Protein AF-A0A377WM42-F1 (afdb_monomer)

Mean predicted aligned error: 16.04 Å

Foldseek 3Di:
DDDDDDDDDDPPPPDDDDPDPDPPDDDDVVVVVVVVVVVVVVVVVVVVVVVVLVVLLVVLLVVLVVLLCCCAPPCPHHLLVDAAPRNAPVLVVSLVVSVVSLVVSLVVHDPVSSVVSVVSSVVSSVVSSVSSVVSNVVRHVVNVVVVVVVVVVVVVCVVVVPPPD

Sequence (165 aa):
MPTVPQYQRQSQTQTAPVMTSNLRVPENPLVQGIQQAADTSINMMADAKRKADVALSQDASLQLTQTASDLMTNPQNGLLNLQGKNALGKGQEYTQLFDAKAQELAMQLPESARQGFLQQAQQQRIQFTSQAGRHEIGQLNAYEEGQFQATLTTGAQNRFGNVWR

pLDDT: mean 74.6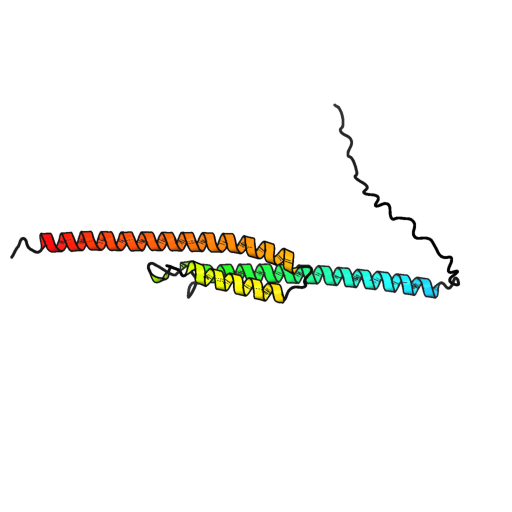5, std 20.08, range [40.28, 95.94]

Structure (mmCIF, N/CA/C/O backbone):
data_AF-A0A377WM42-F1
#
_entry.id   AF-A0A377WM42-F1
#
loop_
_atom_site.group_PDB
_atom_site.id
_atom_site.type_symbol
_atom_site.label_atom_id
_atom_site.label_alt_id
_atom_site.label_comp_id
_atom_site.label_asym_id
_atom_site.label_entity_id
_atom_site.label_seq_id
_atom_site.pdbx_PDB_ins_code
_atom_site.Cartn_x
_atom_site.Cartn_y
_atom_site.Cartn_z
_atom_site.occupancy
_atom_site.B_iso_or_equiv
_atom_site.auth_seq_id
_atom_site.auth_comp_id
_atom_site.auth_asym_id
_atom_site.auth_atom_id
_atom_site.pdbx_PDB_model_num
ATOM 1 N N . MET A 1 1 ? 23.963 26.999 40.908 1.00 45.31 1 MET A N 1
ATOM 2 C CA . MET A 1 1 ? 23.222 26.470 39.740 1.00 45.31 1 MET A CA 1
ATOM 3 C C . MET A 1 1 ? 21.752 26.815 39.937 1.00 45.31 1 MET A C 1
ATOM 5 O O . MET A 1 1 ? 21.272 26.548 41.032 1.00 45.31 1 MET A O 1
ATOM 9 N N . PRO A 1 2 ? 21.054 27.456 38.984 1.00 47.28 2 PRO A N 1
ATOM 10 C CA . PRO A 1 2 ? 19.628 27.729 39.133 1.00 47.28 2 PRO A CA 1
ATOM 11 C C . PRO A 1 2 ? 18.797 26.509 38.706 1.00 47.28 2 PRO A C 1
ATOM 13 O O . PRO A 1 2 ? 18.931 26.013 37.589 1.00 47.28 2 PRO A O 1
ATOM 16 N N . THR A 1 3 ? 17.962 26.015 39.618 1.00 57.91 3 THR A N 1
ATOM 17 C CA . THR A 1 3 ? 17.038 24.891 39.413 1.00 57.91 3 THR A CA 1
ATOM 18 C C . THR A 1 3 ? 15.757 25.394 38.746 1.00 57.91 3 THR A C 1
ATOM 20 O O . THR A 1 3 ? 15.158 26.364 39.206 1.00 57.91 3 THR A O 1
ATOM 23 N N . VAL A 1 4 ? 15.339 24.748 37.657 1.00 53.69 4 VAL A N 1
ATOM 24 C CA . VAL A 1 4 ? 14.150 25.125 36.875 1.00 53.69 4 VAL A CA 1
ATOM 25 C C . VAL A 1 4 ? 12.895 24.487 37.501 1.00 53.69 4 VAL A C 1
ATOM 27 O O . VAL A 1 4 ? 12.897 23.270 37.700 1.00 53.69 4 VAL A O 1
ATOM 30 N N . PRO A 1 5 ? 11.828 25.243 37.823 1.00 51.16 5 PRO A N 1
ATOM 31 C CA . PRO A 1 5 ? 10.603 24.674 38.385 1.00 51.16 5 PRO A CA 1
ATOM 32 C C . PRO A 1 5 ? 9.777 23.927 37.325 1.00 51.16 5 PRO A C 1
ATOM 34 O O . PRO A 1 5 ? 9.483 24.454 36.250 1.00 51.16 5 PRO A O 1
ATOM 37 N N . GLN A 1 6 ? 9.388 22.689 37.644 1.00 51.97 6 GLN A N 1
ATOM 38 C CA . 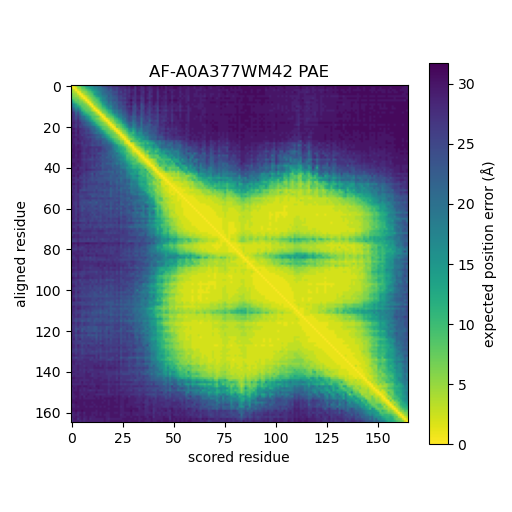GLN A 1 6 ? 8.465 21.879 36.849 1.00 51.97 6 GLN A CA 1
ATOM 39 C C . GLN A 1 6 ? 7.036 22.409 37.008 1.00 51.97 6 GLN A C 1
ATOM 41 O O . GLN A 1 6 ? 6.462 22.368 38.094 1.00 51.97 6 GLN A O 1
ATOM 46 N N . TYR A 1 7 ? 6.444 22.880 35.912 1.00 44.53 7 TYR A N 1
ATOM 47 C CA . TYR A 1 7 ? 5.031 23.241 35.875 1.00 44.53 7 TYR A CA 1
ATOM 48 C C . TYR A 1 7 ? 4.177 21.999 35.615 1.00 44.53 7 TYR A C 1
ATOM 50 O O . TYR A 1 7 ? 4.112 21.476 34.503 1.00 44.53 7 TYR A O 1
ATOM 58 N N . GLN A 1 8 ? 3.488 21.554 36.661 1.00 41.41 8 GLN A N 1
ATOM 59 C CA . GLN A 1 8 ? 2.426 20.560 36.608 1.00 41.41 8 GLN A CA 1
ATOM 60 C C . GLN A 1 8 ? 1.155 21.262 36.103 1.00 41.41 8 GLN A C 1
ATOM 62 O O . GLN A 1 8 ? 0.487 21.973 36.851 1.00 41.41 8 GLN A O 1
ATOM 67 N N . ARG A 1 9 ? 0.829 21.132 34.809 1.00 43.34 9 ARG A N 1
ATOM 68 C CA . ARG A 1 9 ? -0.430 21.670 34.266 1.00 43.34 9 ARG A CA 1
ATOM 69 C C . ARG A 1 9 ? -1.614 20.818 34.727 1.00 43.34 9 ARG A C 1
ATOM 71 O O . ARG A 1 9 ? -2.050 19.904 34.035 1.00 43.34 9 ARG A O 1
ATOM 78 N N . GLN A 1 10 ? -2.155 21.167 35.893 1.00 45.72 10 GLN A N 1
ATOM 79 C CA . GLN A 1 10 ? -3.550 20.917 36.244 1.00 45.72 10 GLN A CA 1
ATOM 80 C C . GLN A 1 10 ? -4.436 21.718 35.286 1.00 45.72 10 GLN A C 1
ATOM 82 O O . GLN A 1 10 ? -4.533 22.940 35.376 1.00 45.72 10 GLN A O 1
ATOM 87 N N . SER A 1 11 ? -5.087 21.025 34.361 1.00 43.31 11 SER A N 1
ATOM 88 C CA . SER A 1 11 ? -6.201 21.596 33.607 1.00 43.31 11 SER A CA 1
ATOM 89 C C . SER A 1 11 ? -7.456 21.376 34.447 1.00 43.31 11 SER A C 1
ATOM 91 O O . SER A 1 11 ? -8.129 20.361 34.298 1.00 43.31 11 SER A O 1
ATOM 93 N N . GLN A 1 12 ? -7.733 22.278 35.393 1.00 43.56 12 GLN A N 1
ATOM 94 C CA . GLN A 1 12 ? -9.064 22.364 35.991 1.00 43.56 12 GLN A CA 1
ATOM 95 C C . GLN A 1 12 ? -10.018 22.854 34.904 1.00 43.56 12 GLN A C 1
ATOM 97 O O . GLN A 1 12 ? -10.018 24.030 34.544 1.00 43.56 12 GLN A O 1
ATOM 102 N N . THR A 1 13 ? -10.816 21.951 34.349 1.00 43.19 13 THR A N 1
ATOM 103 C CA . THR A 1 13 ? -11.964 22.343 33.539 1.00 43.19 13 THR A CA 1
ATOM 104 C C . THR A 1 13 ? -13.034 22.846 34.504 1.00 43.19 13 THR A C 1
ATOM 106 O O . THR A 1 13 ? -13.677 22.060 35.194 1.00 43.19 13 THR A O 1
ATOM 109 N N . GLN A 1 14 ? -13.173 24.171 34.600 1.00 47.53 14 GLN A N 1
ATOM 110 C CA . GLN A 1 14 ? -14.298 24.833 35.259 1.00 47.53 14 GLN A CA 1
ATOM 111 C C . GLN A 1 14 ? -15.592 24.408 34.559 1.00 47.53 14 GLN A C 1
ATOM 113 O O . GLN A 1 14 ? -15.944 24.919 33.498 1.00 47.53 14 GLN A O 1
ATOM 118 N N . THR A 1 15 ? -16.291 23.440 35.140 1.00 42.78 15 THR A N 1
ATOM 119 C CA . THR A 1 15 ? -17.678 23.137 34.801 1.00 42.78 15 THR A CA 1
ATOM 120 C C . THR A 1 15 ? -18.577 24.210 35.402 1.00 42.78 15 THR A C 1
ATOM 122 O O . THR A 1 15 ? -18.513 24.481 36.602 1.00 42.78 15 THR A O 1
ATOM 125 N N . ALA A 1 16 ? -19.396 24.826 34.550 1.00 44.91 16 ALA A N 1
ATOM 126 C CA . ALA A 1 16 ? -20.433 25.783 34.920 1.00 44.91 16 ALA A CA 1
ATOM 127 C C . ALA A 1 16 ? -21.332 25.241 36.054 1.00 44.91 16 ALA A C 1
ATOM 129 O O . ALA A 1 16 ? -21.558 24.028 36.119 1.00 44.91 16 ALA A O 1
ATOM 130 N N . PRO A 1 17 ? -21.866 26.103 36.939 1.00 42.41 17 PRO A N 1
ATOM 131 C CA . PRO A 1 17 ? -22.722 25.655 38.028 1.00 42.41 17 PRO A CA 1
ATOM 132 C C . PRO A 1 17 ? -24.033 25.107 37.458 1.00 42.41 17 PRO A C 1
ATOM 134 O O . PRO A 1 17 ? -24.871 25.850 36.946 1.00 42.41 17 PRO A O 1
ATOM 137 N N . VAL A 1 18 ? -24.214 23.790 37.547 1.00 47.31 18 VAL A N 1
ATOM 138 C CA . VAL A 1 18 ? -25.518 23.165 37.336 1.00 47.31 18 VAL A CA 1
ATOM 139 C C . VAL A 1 18 ? -26.366 23.541 38.545 1.00 47.31 18 VAL A C 1
ATOM 141 O O . VAL A 1 18 ? -26.064 23.140 39.668 1.00 47.31 18 VAL A O 1
ATOM 144 N N . MET A 1 19 ? -27.385 24.371 38.319 1.00 40.28 19 MET A N 1
ATOM 145 C CA . MET A 1 19 ? -28.406 24.711 39.309 1.00 40.28 19 MET A CA 1
ATOM 146 C C . MET A 1 19 ? -28.962 23.414 39.907 1.00 40.28 19 MET A C 1
ATOM 148 O O . MET A 1 19 ? -29.631 22.637 39.224 1.00 40.28 19 MET A O 1
ATOM 152 N N . THR A 1 20 ? -28.662 23.161 41.176 1.00 46.50 20 THR A N 1
ATOM 153 C CA . THR A 1 20 ? -29.187 22.018 41.913 1.00 46.50 20 THR A CA 1
ATOM 154 C C . THR A 1 20 ? -30.647 22.302 42.261 1.00 46.50 20 THR A C 1
ATOM 156 O O . THR A 1 20 ? -30.964 22.960 43.249 1.00 46.50 20 THR A O 1
ATOM 159 N N . SER A 1 21 ? -31.579 21.811 41.441 1.00 41.59 21 SER A N 1
ATOM 160 C CA . SER A 1 21 ? -32.953 21.626 41.910 1.00 41.59 21 SER A CA 1
ATOM 161 C C . SER A 1 21 ? -32.922 20.598 43.036 1.00 41.59 21 SER A C 1
ATOM 163 O O . SER A 1 21 ? -32.589 19.436 42.818 1.00 41.59 21 SER A O 1
ATOM 165 N N . ASN A 1 22 ? -33.253 21.052 44.245 1.00 44.84 22 ASN A N 1
ATOM 166 C CA . ASN A 1 22 ? -33.440 20.240 45.442 1.00 44.84 22 ASN A CA 1
ATOM 167 C C . ASN A 1 22 ? -34.470 19.118 45.203 1.00 44.84 22 ASN A C 1
ATOM 169 O O . ASN A 1 22 ? -35.646 19.271 45.529 1.00 44.84 22 ASN A O 1
ATOM 173 N N . LEU A 1 23 ? -34.037 17.967 44.689 1.00 44.44 23 LEU A N 1
ATOM 174 C CA . LEU A 1 23 ? -34.762 16.713 44.857 1.00 44.44 23 LEU A CA 1
ATOM 175 C C . LEU A 1 23 ? -34.206 16.027 46.100 1.00 44.44 23 LEU A C 1
ATOM 177 O O . LEU A 1 23 ? -33.122 15.450 46.098 1.00 44.44 23 LEU A O 1
ATOM 181 N N . ARG A 1 24 ? -34.964 16.124 47.190 1.00 44.91 24 ARG A N 1
ATOM 182 C CA . ARG A 1 24 ? -34.701 15.400 48.430 1.00 44.91 24 ARG A CA 1
ATOM 183 C C . ARG A 1 24 ? -35.036 13.926 48.189 1.00 44.91 24 ARG A C 1
ATOM 185 O O . ARG A 1 24 ? -36.179 13.512 48.355 1.00 44.91 24 ARG A O 1
ATOM 192 N N . VAL A 1 25 ? -34.052 13.166 47.712 1.00 42.66 25 VAL A N 1
ATOM 193 C CA . VAL A 1 25 ? -34.146 11.709 47.556 1.00 42.66 25 VAL A CA 1
ATOM 194 C C . VAL A 1 25 ? -34.061 11.085 48.958 1.00 42.66 25 VAL A C 1
ATOM 196 O O . VAL A 1 25 ? -33.161 11.458 49.712 1.00 42.66 25 VAL A O 1
ATOM 199 N N . PRO A 1 26 ? -34.987 10.193 49.351 1.00 42.06 26 PRO A N 1
ATOM 200 C CA . PRO A 1 26 ? -34.941 9.554 50.661 1.00 42.06 26 PRO A CA 1
ATOM 201 C C . PRO A 1 26 ? -33.634 8.768 50.842 1.00 42.06 26 PRO A C 1
ATOM 203 O O . PRO A 1 26 ? -33.237 8.005 49.960 1.00 42.06 26 PRO A O 1
ATOM 206 N N . GLU A 1 27 ? -32.973 8.957 51.987 1.00 43.12 27 GLU A N 1
ATOM 207 C CA . GLU A 1 27 ? -31.765 8.235 52.398 1.00 43.12 27 GLU A CA 1
ATOM 208 C C . GLU A 1 27 ? -32.081 6.744 52.554 1.00 43.12 27 GLU A C 1
ATOM 210 O O . GLU A 1 27 ? -32.578 6.299 53.586 1.00 43.12 27 GLU A O 1
ATOM 215 N N . ASN A 1 28 ? -31.821 5.960 51.508 1.00 42.38 28 ASN A N 1
ATOM 216 C CA . ASN A 1 28 ? -31.900 4.508 51.571 1.00 42.38 28 ASN A CA 1
ATOM 217 C C . ASN A 1 28 ? -30.586 3.919 51.016 1.00 42.38 28 ASN A C 1
ATOM 219 O O . ASN A 1 28 ? -30.322 4.054 49.817 1.00 42.38 28 ASN A O 1
ATOM 223 N N . PRO A 1 29 ? -29.735 3.283 51.848 1.00 48.88 29 PRO A N 1
ATOM 224 C CA . PRO A 1 29 ? -28.391 2.833 51.457 1.00 48.88 29 PRO A CA 1
ATOM 225 C C . PRO A 1 29 ? -28.391 1.775 50.339 1.00 48.88 29 PRO A C 1
ATOM 227 O O . PRO A 1 29 ? -27.411 1.640 49.611 1.00 48.88 29 PRO A O 1
ATOM 230 N N . LEU A 1 30 ? -29.513 1.080 50.130 1.00 41.78 30 LEU A N 1
ATOM 231 C CA . LEU A 1 30 ? -29.708 0.162 49.002 1.00 41.78 30 LEU A CA 1
ATOM 232 C C . LEU A 1 30 ? -29.734 0.866 47.633 1.00 41.78 30 LEU A C 1
ATOM 234 O O . LEU A 1 30 ? -29.313 0.280 46.640 1.00 41.78 30 LEU A O 1
ATOM 238 N N . VAL A 1 31 ? -30.186 2.121 47.558 1.00 45.62 31 VAL A N 1
ATOM 239 C CA . VAL A 1 31 ? -30.295 2.862 46.286 1.00 45.62 31 VAL A CA 1
ATOM 240 C C . VAL A 1 31 ? -28.933 3.408 45.832 1.00 45.62 31 VAL A C 1
ATOM 242 O O . VAL A 1 31 ? -28.671 3.478 44.632 1.00 45.62 31 VAL A O 1
ATOM 245 N N . GLN A 1 32 ? -28.029 3.718 46.769 1.00 48.56 32 GLN A N 1
ATOM 246 C CA . GLN A 1 32 ? -26.662 4.161 46.456 1.00 48.56 32 GLN A CA 1
ATOM 247 C C . GLN A 1 32 ? -25.790 3.025 45.892 1.00 48.56 32 GLN A C 1
ATOM 249 O O . GLN A 1 32 ? -25.013 3.255 44.966 1.00 48.56 32 GLN A O 1
ATOM 254 N N . GLY A 1 33 ? -25.958 1.789 46.380 1.00 48.91 33 GLY A N 1
ATOM 255 C CA . GLY A 1 33 ? -25.221 0.623 45.873 1.00 48.91 33 GLY A CA 1
ATOM 256 C C . GLY A 1 33 ? -25.588 0.241 44.433 1.00 48.91 33 GLY A C 1
ATOM 257 O O . GLY A 1 33 ? -24.717 -0.151 43.658 1.00 48.91 33 GLY A O 1
ATOM 258 N N . ILE A 1 34 ? -26.855 0.418 44.041 1.00 45.12 34 ILE A N 1
ATOM 259 C CA . ILE A 1 34 ? -27.312 0.160 42.664 1.00 45.12 34 ILE A CA 1
ATOM 260 C C . ILE A 1 34 ? -26.771 1.224 41.696 1.00 45.12 34 ILE A C 1
ATOM 262 O O . ILE A 1 34 ? -26.369 0.875 40.590 1.00 45.12 34 ILE A O 1
ATOM 266 N N . GLN A 1 35 ? -26.692 2.496 42.106 1.00 45.47 35 GLN A N 1
ATOM 267 C CA . GLN A 1 35 ? -26.104 3.558 41.276 1.00 45.47 35 GLN A CA 1
ATOM 268 C C . GLN A 1 35 ? -24.599 3.352 41.057 1.00 45.47 35 GLN A C 1
ATOM 270 O O . GLN A 1 35 ? -24.143 3.390 39.920 1.00 45.47 35 GLN A O 1
ATOM 275 N N . GLN A 1 36 ? -23.836 3.014 42.102 1.00 50.50 36 GLN A N 1
ATOM 276 C CA . GLN A 1 36 ? -22.397 2.747 41.961 1.00 50.50 36 GLN A CA 1
ATOM 277 C C . GLN A 1 36 ? -22.102 1.497 41.114 1.00 50.50 36 GLN A C 1
ATOM 279 O O . GLN A 1 36 ? -21.164 1.501 40.313 1.00 50.50 36 GLN A O 1
ATOM 284 N N . ALA A 1 37 ? -22.906 0.435 41.237 1.00 47.69 37 ALA A N 1
ATOM 285 C CA . ALA A 1 37 ? -22.787 -0.747 40.383 1.00 47.69 37 ALA A CA 1
ATOM 286 C C . ALA A 1 37 ? -23.176 -0.447 38.923 1.00 47.69 37 ALA A C 1
ATOM 288 O O . ALA A 1 37 ? -22.498 -0.912 38.004 1.00 47.69 37 ALA A O 1
ATOM 289 N N . ALA A 1 38 ? -24.213 0.372 38.703 1.00 44.22 38 ALA A N 1
ATOM 290 C CA . ALA A 1 38 ? -24.600 0.838 37.375 1.00 44.22 38 ALA A CA 1
ATOM 291 C C . ALA A 1 38 ? -23.474 1.662 36.727 1.00 44.22 38 ALA A C 1
ATOM 293 O O . ALA A 1 38 ? -23.027 1.303 35.639 1.00 44.22 38 ALA A O 1
ATOM 294 N N . ASP A 1 39 ? -22.922 2.662 37.417 1.00 50.41 39 ASP A N 1
ATOM 295 C CA . ASP A 1 39 ? -21.832 3.502 36.901 1.00 50.41 39 ASP A CA 1
ATOM 296 C C . ASP A 1 39 ? -20.550 2.702 36.624 1.00 50.41 39 ASP A C 1
ATOM 298 O O . ASP A 1 39 ? -19.897 2.882 35.593 1.00 50.41 39 ASP A O 1
ATOM 302 N N . THR A 1 40 ? -20.201 1.755 37.501 1.00 55.44 40 THR A N 1
ATOM 303 C CA . THR A 1 40 ? -19.021 0.896 37.301 1.00 55.44 40 THR A CA 1
ATOM 304 C C . THR A 1 40 ? -19.221 -0.045 36.107 1.00 55.44 40 THR A C 1
ATOM 306 O O . THR A 1 40 ? -18.305 -0.226 35.305 1.00 55.44 40 THR A O 1
ATOM 309 N N . SER A 1 41 ? -20.426 -0.601 35.924 1.00 44.91 41 SER A N 1
ATOM 310 C CA . SER A 1 41 ? -20.751 -1.458 34.773 1.00 44.91 41 SER A CA 1
ATOM 311 C C . SER A 1 41 ? -20.754 -0.699 33.438 1.00 44.91 41 SER A C 1
ATOM 313 O O . SER A 1 41 ? -20.240 -1.211 32.441 1.00 44.91 41 SER A O 1
ATOM 315 N N . ILE A 1 42 ? -21.245 0.545 33.429 1.00 56.97 42 ILE A N 1
ATOM 316 C CA . ILE A 1 42 ? -21.257 1.422 32.252 1.00 56.97 42 ILE A CA 1
ATOM 317 C C . ILE A 1 42 ? -19.822 1.781 31.845 1.00 56.97 42 ILE A C 1
ATOM 319 O O . ILE A 1 42 ? -19.471 1.672 30.669 1.00 56.97 42 ILE A O 1
ATOM 323 N N . ASN A 1 43 ? -18.961 2.126 32.808 1.00 59.94 43 ASN A N 1
ATOM 324 C CA . ASN A 1 43 ? -17.557 2.446 32.540 1.00 59.94 43 ASN A CA 1
ATOM 325 C C . ASN A 1 43 ? -16.763 1.232 32.031 1.00 59.94 43 ASN A C 1
ATOM 327 O O . ASN A 1 43 ? -16.020 1.351 31.056 1.00 59.94 43 ASN A O 1
ATOM 331 N N . MET A 1 44 ? -16.970 0.043 32.611 1.00 61.62 44 MET A N 1
ATOM 332 C CA . MET A 1 44 ? -16.326 -1.188 32.134 1.00 61.62 44 MET A CA 1
ATOM 333 C C . MET A 1 44 ? -16.772 -1.569 30.717 1.00 61.62 44 MET A C 1
ATOM 335 O O . MET A 1 44 ? -15.945 -1.999 29.913 1.00 61.62 44 MET A O 1
ATOM 339 N N . MET A 1 45 ? -18.050 -1.380 30.376 1.00 65.19 45 MET A N 1
ATOM 340 C CA . MET A 1 45 ? -18.549 -1.627 29.021 1.00 65.19 45 MET A CA 1
ATOM 341 C C . MET A 1 45 ? -18.000 -0.601 28.017 1.00 65.19 45 MET A C 1
ATOM 343 O O . MET A 1 45 ? -17.618 -0.976 26.908 1.00 65.19 45 MET A O 1
ATOM 347 N N . ALA A 1 46 ? -17.886 0.673 28.405 1.00 67.38 46 ALA A N 1
ATOM 348 C CA . ALA A 1 46 ? -17.270 1.713 27.582 1.00 67.38 46 ALA A CA 1
ATOM 349 C C . ALA A 1 46 ? -15.766 1.468 27.346 1.00 67.38 46 ALA A C 1
ATOM 351 O O . ALA A 1 46 ? -15.261 1.710 26.248 1.00 67.38 46 ALA A O 1
ATOM 352 N N . ASP A 1 47 ? -15.046 0.956 28.344 1.00 70.56 47 ASP A N 1
ATOM 353 C CA . ASP A 1 47 ? -13.632 0.592 28.215 1.00 70.56 47 ASP A CA 1
ATOM 354 C C . ASP A 1 47 ? -13.427 -0.685 27.402 1.00 70.56 47 ASP A C 1
ATOM 356 O O . ASP A 1 47 ? -12.537 -0.733 26.552 1.00 70.56 47 ASP A O 1
ATOM 360 N N . ALA A 1 48 ? -14.264 -1.705 27.606 1.00 65.44 48 ALA A N 1
ATOM 361 C CA . ALA A 1 48 ? -14.244 -2.919 26.797 1.00 65.44 48 ALA A CA 1
ATOM 362 C C . ALA A 1 48 ? -14.537 -2.605 25.324 1.00 65.44 48 ALA A C 1
ATOM 364 O O . ALA A 1 48 ? -13.825 -3.085 24.444 1.00 65.44 48 ALA A O 1
ATOM 365 N N . LYS A 1 49 ? -15.517 -1.731 25.055 1.00 72.31 49 LYS A N 1
ATOM 366 C CA . LYS A 1 49 ? -15.832 -1.257 23.704 1.00 72.31 49 LYS A CA 1
ATOM 367 C C . LYS A 1 49 ? -14.656 -0.505 23.084 1.00 72.31 49 LYS A C 1
ATOM 369 O O . LYS A 1 49 ? -1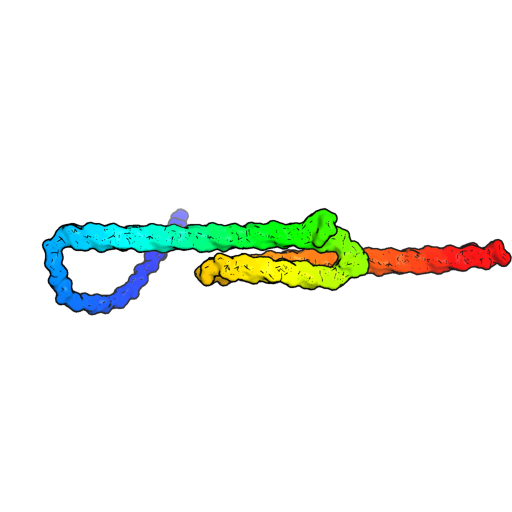4.252 -0.839 21.981 1.00 72.31 49 LYS A O 1
ATOM 374 N N . ARG A 1 50 ? -14.037 0.436 23.807 1.00 75.75 50 ARG A N 1
ATOM 375 C CA . ARG A 1 50 ? -12.847 1.158 23.318 1.00 75.75 50 ARG A CA 1
ATOM 376 C C . ARG A 1 50 ? -11.680 0.223 23.006 1.00 75.75 50 ARG A C 1
ATOM 378 O O . ARG A 1 50 ? -11.029 0.388 21.979 1.00 75.75 50 ARG A O 1
ATOM 385 N N . LYS A 1 51 ? -11.422 -0.771 23.860 1.00 77.06 51 LYS A N 1
ATOM 386 C CA . LYS A 1 51 ? -10.381 -1.782 23.615 1.00 77.06 51 LYS A CA 1
ATOM 387 C C . LYS A 1 51 ? -10.706 -2.653 22.402 1.00 77.06 51 LYS A C 1
ATOM 389 O O . LYS A 1 51 ? -9.806 -2.926 21.616 1.00 77.06 51 LYS A O 1
ATOM 394 N N . ALA A 1 52 ? -11.966 -3.050 22.230 1.00 79.19 52 ALA A N 1
ATOM 395 C CA . ALA A 1 52 ? -12.415 -3.807 21.066 1.00 79.19 52 ALA A CA 1
ATOM 396 C C . ALA A 1 52 ? -12.286 -2.988 19.772 1.00 79.19 52 ALA A C 1
ATOM 398 O O . ALA A 1 52 ? -11.706 -3.477 18.811 1.00 79.19 52 ALA A O 1
ATOM 399 N N . ASP A 1 53 ? -12.724 -1.727 19.767 1.00 80.62 53 ASP A N 1
ATOM 400 C CA . ASP A 1 53 ? -12.603 -0.820 18.619 1.00 80.62 53 ASP A CA 1
ATOM 401 C C . ASP A 1 53 ? -11.129 -0.637 18.199 1.00 80.62 53 ASP A C 1
ATOM 403 O O . ASP A 1 53 ? -10.805 -0.647 17.010 1.00 80.62 53 ASP A O 1
ATOM 407 N N . VAL A 1 54 ? -10.220 -0.516 19.177 1.00 82.62 54 VAL A N 1
ATOM 408 C CA . VAL A 1 54 ? -8.765 -0.410 18.961 1.00 82.62 54 VAL A CA 1
ATOM 409 C C . VAL A 1 54 ? -8.146 -1.730 18.491 1.00 82.62 54 VAL A C 1
ATOM 411 O O . VAL A 1 54 ? -7.202 -1.721 17.704 1.00 82.62 54 VAL A O 1
ATOM 414 N N . ALA A 1 55 ? -8.634 -2.874 18.965 1.00 85.12 55 ALA A N 1
ATOM 415 C CA . ALA A 1 55 ? -8.170 -4.176 18.495 1.00 85.12 55 ALA A CA 1
ATOM 416 C C . ALA A 1 55 ? -8.603 -4.426 17.044 1.00 85.12 55 ALA A C 1
ATOM 418 O O . ALA A 1 55 ? -7.784 -4.830 16.225 1.00 85.12 55 ALA A O 1
ATOM 419 N N . LEU A 1 56 ? -9.858 -4.111 16.711 1.00 86.81 56 LEU A N 1
ATOM 420 C CA . LEU A 1 56 ? -10.392 -4.234 15.356 1.00 86.81 56 LEU A CA 1
ATOM 421 C C . LEU A 1 56 ? -9.640 -3.334 14.371 1.00 86.81 56 LEU A C 1
ATOM 423 O O . LEU A 1 56 ? -9.307 -3.777 13.278 1.00 86.81 56 LEU A O 1
ATOM 427 N N . SER A 1 57 ? -9.327 -2.089 14.748 1.00 88.19 57 SER A N 1
ATOM 428 C CA . SER A 1 57 ? -8.570 -1.186 13.870 1.00 88.19 57 SER A CA 1
ATOM 429 C C . SER A 1 57 ? -7.131 -1.634 13.651 1.00 88.19 57 SER A C 1
ATOM 431 O O . SER A 1 57 ? -6.628 -1.527 12.536 1.00 88.19 57 SER A O 1
ATOM 433 N N . GLN A 1 58 ? -6.480 -2.184 14.677 1.00 89.06 58 GLN A N 1
ATOM 434 C CA . GLN A 1 58 ? -5.148 -2.770 14.539 1.00 89.06 58 GLN A CA 1
ATOM 435 C C . GLN A 1 58 ? -5.156 -4.011 13.646 1.00 89.06 58 GLN A C 1
ATOM 437 O O . GLN A 1 58 ? -4.274 -4.146 12.799 1.00 89.06 58 GLN A O 1
ATOM 442 N N . ASP A 1 59 ? -6.152 -4.882 13.808 1.00 91.31 59 ASP A N 1
ATOM 443 C CA . ASP A 1 59 ? -6.321 -6.063 12.964 1.00 91.31 59 ASP A CA 1
ATOM 444 C C . ASP A 1 59 ? -6.562 -5.664 11.502 1.00 91.31 59 ASP A C 1
ATOM 446 O O . ASP A 1 59 ? -5.861 -6.132 10.607 1.00 91.31 59 ASP A O 1
ATOM 450 N N . ALA A 1 60 ? -7.445 -4.692 11.258 1.00 91.25 60 ALA A N 1
ATOM 451 C CA . ALA A 1 60 ? -7.658 -4.124 9.932 1.00 91.25 60 ALA A CA 1
ATOM 452 C C . ALA A 1 60 ? -6.357 -3.555 9.334 1.00 91.25 60 ALA A C 1
ATOM 454 O O . ALA A 1 60 ? -6.020 -3.841 8.185 1.00 91.25 60 ALA A O 1
ATOM 455 N N . SER A 1 61 ? -5.578 -2.787 10.099 1.00 92.44 61 SER A N 1
ATOM 456 C CA . SER A 1 61 ? -4.291 -2.253 9.628 1.00 92.44 61 SER A CA 1
ATOM 457 C C . SER A 1 61 ? -3.278 -3.350 9.296 1.00 92.44 61 SER A C 1
ATOM 459 O O . SER A 1 61 ? -2.525 -3.219 8.325 1.00 92.44 61 SER A O 1
ATOM 461 N N . LEU A 1 62 ? -3.259 -4.441 10.065 1.00 94.50 62 LEU A N 1
ATOM 462 C CA . LEU A 1 62 ? -2.427 -5.607 9.783 1.00 94.50 62 LEU A CA 1
ATOM 463 C C . LEU A 1 62 ? -2.873 -6.311 8.496 1.00 94.50 62 LEU A C 1
ATOM 465 O O . LEU A 1 62 ? -2.036 -6.557 7.628 1.00 94.50 62 LEU A O 1
ATOM 469 N N . GLN A 1 63 ? -4.173 -6.571 8.338 1.00 95.44 63 GLN A N 1
ATOM 470 C CA . GLN A 1 63 ? -4.733 -7.186 7.132 1.00 95.44 63 GLN A CA 1
ATOM 471 C C . GLN A 1 63 ? -4.449 -6.351 5.878 1.00 95.44 63 GLN A C 1
ATOM 473 O O . GLN A 1 63 ? -4.102 -6.900 4.828 1.00 95.44 63 GLN A O 1
ATOM 478 N N . LEU A 1 64 ? -4.546 -5.021 5.979 1.00 94.50 64 LEU A N 1
ATOM 479 C CA . LEU A 1 64 ? -4.207 -4.123 4.878 1.00 94.50 64 LEU A CA 1
ATOM 480 C C . LEU A 1 64 ? -2.719 -4.213 4.525 1.00 94.50 64 LEU A C 1
ATOM 482 O O . LEU A 1 64 ? -2.373 -4.299 3.351 1.00 94.50 64 LEU A O 1
ATOM 486 N N . THR A 1 65 ? -1.846 -4.264 5.534 1.00 94.62 65 THR A N 1
ATOM 487 C CA . THR A 1 65 ? -0.391 -4.380 5.344 1.00 94.62 65 THR A CA 1
ATOM 488 C C . THR A 1 65 ? -0.016 -5.713 4.692 1.00 94.62 65 THR A C 1
ATOM 490 O O . THR A 1 65 ? 0.810 -5.747 3.779 1.00 94.62 65 THR A O 1
ATOM 493 N N . GLN A 1 66 ? -0.636 -6.813 5.127 1.00 95.00 66 GLN A N 1
ATOM 494 C CA . GLN A 1 66 ? -0.457 -8.140 4.532 1.00 95.00 66 GLN A CA 1
ATOM 495 C C . GLN A 1 66 ? -0.923 -8.153 3.077 1.00 95.00 66 GLN A C 1
ATOM 497 O O . GLN A 1 66 ? -0.154 -8.525 2.199 1.00 95.00 66 GLN A O 1
ATOM 502 N N . THR A 1 67 ? -2.123 -7.633 2.808 1.00 93.12 67 THR A N 1
ATOM 503 C CA . THR A 1 67 ? -2.653 -7.538 1.442 1.00 93.12 67 THR A CA 1
ATOM 504 C C . THR A 1 67 ? -1.758 -6.673 0.557 1.00 93.12 67 THR A C 1
ATOM 506 O O . THR A 1 67 ? -1.461 -7.050 -0.569 1.00 93.12 67 THR A O 1
ATOM 509 N N . ALA A 1 68 ? -1.282 -5.529 1.054 1.00 93.50 68 ALA A N 1
ATOM 510 C CA . ALA A 1 68 ? -0.352 -4.668 0.328 1.00 93.50 68 ALA A CA 1
ATOM 511 C C . ALA A 1 68 ? 0.953 -5.400 -0.009 1.00 93.50 68 ALA A C 1
ATOM 513 O O . ALA A 1 68 ? 1.475 -5.266 -1.114 1.00 93.50 68 ALA A O 1
ATOM 514 N N . SER A 1 69 ? 1.459 -6.192 0.935 1.00 94.88 69 SER A N 1
ATOM 515 C CA . SER A 1 69 ? 2.663 -6.996 0.745 1.00 94.88 69 SER A CA 1
ATOM 516 C C . SER A 1 69 ? 2.429 -8.073 -0.310 1.00 94.88 69 SER A C 1
ATOM 518 O O . SER A 1 69 ? 3.198 -8.144 -1.259 1.00 94.88 69 SER A O 1
ATOM 520 N N . ASP A 1 70 ? 1.331 -8.826 -0.223 1.00 95.06 70 ASP A N 1
ATOM 521 C CA . ASP A 1 70 ? 0.969 -9.851 -1.206 1.00 95.06 70 ASP A CA 1
ATOM 522 C C . ASP A 1 70 ? 0.767 -9.254 -2.604 1.00 95.06 70 ASP A C 1
ATOM 524 O O . ASP A 1 70 ? 1.357 -9.724 -3.575 1.00 95.06 70 ASP A O 1
ATOM 528 N N . LEU A 1 71 ? 0.004 -8.165 -2.721 1.00 93.75 71 LEU A N 1
ATOM 529 C CA . LEU A 1 71 ? -0.186 -7.458 -3.988 1.00 93.75 71 LEU A CA 1
ATOM 530 C C . LEU A 1 71 ? 1.150 -7.020 -4.601 1.00 93.75 71 LEU A C 1
ATOM 532 O O . LEU A 1 71 ? 1.288 -6.995 -5.820 1.00 93.75 71 LEU A O 1
ATOM 536 N N . MET A 1 72 ? 2.145 -6.688 -3.783 1.00 93.25 72 MET A N 1
ATOM 537 C CA . MET A 1 72 ? 3.443 -6.235 -4.268 1.00 93.25 72 MET A CA 1
ATOM 538 C C . MET A 1 72 ? 4.378 -7.407 -4.606 1.00 93.25 72 MET A C 1
ATOM 540 O O . MET A 1 72 ? 4.957 -7.438 -5.690 1.00 93.25 72 MET A O 1
ATOM 544 N N . THR A 1 73 ? 4.528 -8.377 -3.704 1.00 93.94 73 THR A N 1
ATOM 545 C CA . THR A 1 73 ? 5.637 -9.345 -3.716 1.00 93.94 73 THR A CA 1
ATOM 546 C C . THR A 1 73 ? 5.215 -10.801 -3.898 1.00 93.94 73 THR A C 1
ATOM 548 O O . THR A 1 73 ? 6.094 -11.660 -3.996 1.00 93.94 73 THR A O 1
ATOM 551 N N . ASN A 1 74 ? 3.915 -11.113 -3.977 1.00 92.81 74 ASN A N 1
ATOM 552 C CA . ASN A 1 74 ? 3.458 -12.494 -4.132 1.00 92.81 74 ASN A CA 1
ATOM 553 C C . ASN A 1 74 ? 4.099 -13.148 -5.372 1.00 92.81 74 ASN A C 1
ATOM 555 O O . ASN A 1 74 ? 3.964 -12.613 -6.472 1.00 92.81 74 ASN A O 1
ATOM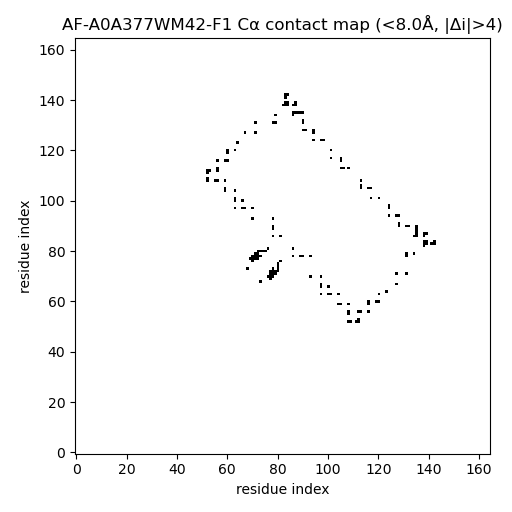 559 N N . PRO A 1 75 ? 4.757 -14.315 -5.245 1.00 86.38 75 PRO A N 1
ATOM 560 C CA . PRO A 1 75 ? 5.527 -14.938 -6.326 1.00 86.38 75 PRO A CA 1
ATOM 561 C C . PRO A 1 75 ? 4.707 -15.276 -7.580 1.00 86.38 75 PRO A C 1
ATOM 563 O O . PRO A 1 75 ? 5.274 -15.385 -8.662 1.00 86.38 75 PRO A O 1
ATOM 566 N N . GLN A 1 76 ? 3.391 -15.459 -7.452 1.00 86.25 76 GLN A N 1
ATOM 567 C CA . GLN A 1 76 ? 2.526 -15.865 -8.563 1.00 86.25 76 GLN A CA 1
ATOM 568 C C . GLN A 1 76 ? 1.903 -14.673 -9.291 1.00 86.25 76 GLN A C 1
ATOM 570 O O . GLN A 1 76 ? 1.784 -14.691 -10.514 1.00 86.25 76 GLN A O 1
ATOM 575 N N . ASN A 1 77 ? 1.473 -13.653 -8.548 1.00 86.69 77 ASN A N 1
ATOM 576 C CA . ASN A 1 77 ? 0.671 -12.550 -9.080 1.00 86.69 77 ASN A CA 1
ATOM 577 C C . ASN A 1 77 ? 1.030 -11.181 -8.484 1.00 86.69 77 ASN A C 1
ATOM 579 O O . ASN A 1 77 ? 0.266 -10.236 -8.643 1.00 86.69 77 ASN A O 1
ATOM 583 N N . GLY A 1 78 ? 2.156 -11.051 -7.790 1.00 91.06 78 GLY A N 1
ATOM 584 C CA . GLY A 1 78 ? 2.627 -9.786 -7.237 1.00 91.06 78 GLY A CA 1
ATOM 585 C C . GLY A 1 78 ? 3.097 -8.830 -8.330 1.00 91.06 78 GLY A C 1
ATOM 586 O O . GLY A 1 78 ? 3.699 -9.249 -9.322 1.00 91.06 78 GLY A O 1
ATOM 587 N N . LEU A 1 79 ? 2.853 -7.536 -8.132 1.00 92.69 79 LEU A N 1
ATOM 588 C CA . LEU A 1 79 ? 3.211 -6.481 -9.078 1.00 92.69 79 LEU A CA 1
ATOM 589 C C . LEU A 1 79 ? 4.700 -6.515 -9.451 1.00 92.69 79 LEU A C 1
ATOM 591 O O . LEU A 1 79 ? 5.042 -6.344 -10.620 1.00 92.69 79 LEU A O 1
ATOM 595 N N . LEU A 1 80 ? 5.584 -6.773 -8.480 1.00 92.44 80 LEU A N 1
ATOM 596 C CA . LEU A 1 80 ? 7.032 -6.789 -8.706 1.00 92.44 80 LEU A CA 1
ATOM 597 C C . LEU A 1 80 ? 7.505 -7.952 -9.586 1.00 92.44 80 LEU A C 1
ATOM 599 O O . LEU A 1 80 ? 8.601 -7.889 -10.141 1.00 92.44 80 LEU A O 1
ATOM 603 N N . ASN A 1 81 ? 6.681 -8.987 -9.757 1.00 92.38 81 ASN A N 1
ATOM 604 C CA . ASN A 1 81 ? 6.989 -10.111 -10.640 1.00 92.38 81 ASN A CA 1
ATOM 605 C C . ASN A 1 81 ? 6.587 -9.847 -12.096 1.00 92.38 81 ASN A C 1
ATOM 607 O O . ASN A 1 81 ? 6.994 -10.587 -12.991 1.00 92.38 81 ASN A O 1
ATOM 611 N N . LEU A 1 82 ? 5.824 -8.782 -12.358 1.00 91.06 82 LEU A N 1
ATOM 612 C CA . LEU A 1 82 ? 5.514 -8.352 -13.715 1.00 91.06 82 LEU A CA 1
ATOM 613 C C . LEU A 1 82 ? 6.725 -7.647 -14.330 1.00 91.06 82 LEU A C 1
ATOM 615 O O . LEU A 1 82 ? 7.401 -6.861 -13.665 1.00 91.06 82 LEU A O 1
ATOM 619 N N . GLN A 1 83 ? 6.980 -7.908 -15.614 1.00 87.56 83 GLN A N 1
ATOM 620 C CA . GLN A 1 83 ? 8.129 -7.358 -16.336 1.00 87.56 83 GLN A CA 1
ATOM 621 C C . GLN A 1 83 ? 7.764 -6.816 -17.718 1.00 87.56 83 GLN A C 1
ATOM 623 O O . GLN A 1 83 ? 6.787 -7.245 -18.345 1.00 87.56 83 GLN A O 1
ATOM 628 N N . GLY A 1 84 ? 8.578 -5.870 -18.191 1.00 83.31 84 GLY A N 1
ATOM 629 C CA . GLY A 1 84 ? 8.415 -5.203 -19.479 1.00 83.31 84 GLY A CA 1
ATOM 630 C C . GLY A 1 84 ? 6.994 -4.675 -19.682 1.00 83.31 84 GLY A C 1
ATOM 631 O O . GLY A 1 84 ? 6.404 -4.069 -18.790 1.00 83.31 84 GLY A O 1
ATOM 632 N N . LYS A 1 85 ? 6.403 -4.961 -20.847 1.00 81.50 85 LYS A N 1
ATOM 633 C CA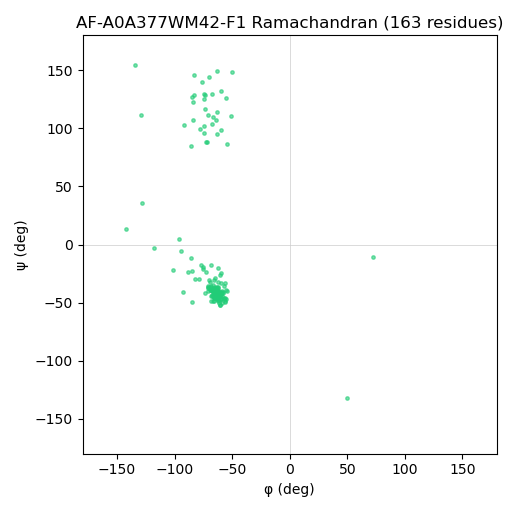 . LYS A 1 85 ? 5.066 -4.467 -21.215 1.00 81.50 85 LYS A CA 1
ATOM 634 C C . LYS A 1 85 ? 3.946 -4.918 -20.263 1.00 81.50 85 LYS A C 1
ATOM 636 O O . LYS A 1 85 ? 2.955 -4.209 -20.139 1.00 81.50 85 LYS A O 1
ATOM 641 N N . ASN A 1 86 ? 4.099 -6.056 -19.581 1.00 84.12 86 ASN A N 1
ATOM 642 C CA . ASN A 1 86 ? 3.090 -6.563 -18.645 1.00 84.12 86 ASN A CA 1
ATOM 643 C C . ASN A 1 86 ? 3.068 -5.793 -17.318 1.00 84.12 86 ASN A C 1
ATOM 645 O O . ASN A 1 86 ? 2.077 -5.879 -16.605 1.00 84.12 86 ASN A O 1
ATOM 649 N N . ALA A 1 87 ? 4.139 -5.068 -16.979 1.00 85.81 87 ALA A N 1
ATOM 650 C CA . ALA A 1 87 ? 4.198 -4.232 -15.780 1.00 85.81 87 ALA A CA 1
ATOM 651 C C . ALA A 1 87 ? 3.605 -2.830 -16.003 1.00 85.81 87 ALA A C 1
ATOM 653 O O . ALA A 1 87 ? 3.175 -2.185 -15.047 1.00 85.81 87 ALA A O 1
ATOM 654 N N . LEU A 1 88 ? 3.559 -2.367 -17.257 1.00 85.75 88 LEU A N 1
ATOM 655 C CA . LEU A 1 88 ? 3.081 -1.030 -17.615 1.00 85.75 88 LEU A CA 1
ATOM 656 C C . LEU A 1 88 ? 1.579 -0.887 -17.345 1.00 85.75 88 LEU A C 1
ATOM 658 O O . LEU A 1 88 ? 0.777 -1.731 -17.744 1.00 85.75 88 LEU A O 1
ATOM 662 N N . GLY A 1 89 ? 1.194 0.176 -16.644 1.00 85.94 89 GLY A N 1
ATOM 663 C CA . GLY A 1 89 ? -0.174 0.461 -16.214 1.00 85.94 89 GLY A CA 1
ATOM 664 C C . GLY A 1 89 ? -0.698 -0.433 -15.084 1.00 85.94 89 GLY A C 1
ATOM 665 O O . GLY A 1 89 ? -1.738 -0.126 -14.494 1.00 85.94 89 GLY A O 1
ATOM 666 N N . LYS A 1 90 ? 0.005 -1.517 -14.724 1.00 89.62 90 LYS A N 1
ATOM 667 C CA . LYS A 1 90 ? -0.435 -2.423 -13.653 1.00 89.62 90 LYS A CA 1
ATOM 668 C C . LYS A 1 90 ? -0.287 -1.819 -12.266 1.00 89.62 90 LYS A C 1
ATOM 670 O O . LYS A 1 90 ? -1.075 -2.162 -11.389 1.00 89.62 90 LYS A O 1
ATOM 675 N N . GLY A 1 91 ? 0.597 -0.839 -12.072 1.00 89.94 91 GLY A N 1
ATOM 676 C CA . GLY A 1 91 ? 0.679 -0.110 -10.806 1.00 89.94 91 GLY A CA 1
ATOM 677 C C . GLY A 1 91 ? -0.660 0.516 -10.390 1.00 89.94 91 GLY A C 1
ATOM 678 O O . GLY A 1 91 ? -1.045 0.447 -9.219 1.00 89.94 91 GLY A O 1
ATOM 679 N N . GLN A 1 92 ? -1.425 1.055 -11.346 1.00 90.31 92 GLN A N 1
ATOM 680 C CA . GLN A 1 92 ? -2.738 1.649 -11.079 1.00 90.31 92 GLN A CA 1
ATOM 681 C C . GLN A 1 92 ? -3.802 0.596 -10.738 1.00 90.31 92 GLN A C 1
ATOM 683 O O . GLN A 1 92 ? -4.613 0.818 -9.841 1.00 90.31 92 GLN A O 1
ATOM 688 N N . GLU A 1 93 ? -3.807 -0.544 -11.429 1.00 90.69 93 GLU A N 1
ATOM 689 C CA . GLU A 1 93 ? -4.730 -1.656 -11.158 1.00 90.69 93 GLU A CA 1
ATOM 690 C C . GLU A 1 93 ? -4.512 -2.215 -9.744 1.00 90.69 93 GLU A C 1
ATOM 692 O O . GLU A 1 93 ? -5.452 -2.345 -8.964 1.00 90.69 93 GLU A O 1
ATOM 697 N N . TYR A 1 94 ? -3.256 -2.433 -9.359 1.00 93.62 94 TYR A N 1
ATOM 698 C CA . TYR A 1 94 ? -2.907 -2.940 -8.032 1.00 93.62 94 TYR A CA 1
ATOM 699 C C . TYR A 1 94 ? -3.187 -1.919 -6.925 1.00 93.62 94 TYR A C 1
ATOM 701 O O . TYR A 1 94 ? -3.590 -2.289 -5.824 1.00 93.62 94 TYR A O 1
ATOM 709 N N . THR A 1 95 ? -3.050 -0.625 -7.226 1.00 93.50 95 THR A N 1
ATOM 710 C CA . THR A 1 95 ? -3.465 0.443 -6.306 1.00 93.50 95 THR A CA 1
ATOM 711 C C . THR A 1 95 ? -4.977 0.414 -6.070 1.00 93.50 95 THR A C 1
ATOM 713 O O . THR A 1 95 ? -5.415 0.605 -4.941 1.00 93.50 95 THR A O 1
ATOM 716 N N . GLN A 1 96 ? -5.785 0.125 -7.095 1.00 94.38 96 GLN A N 1
ATOM 717 C CA . GLN A 1 96 ? -7.236 -0.021 -6.927 1.00 94.38 96 GLN A CA 1
ATOM 718 C C . GLN A 1 96 ? -7.592 -1.234 -6.061 1.00 94.38 96 GLN A C 1
ATOM 720 O O . GLN A 1 96 ? -8.497 -1.136 -5.238 1.00 94.38 96 GLN A O 1
ATOM 725 N N . LEU A 1 97 ? -6.870 -2.352 -6.199 1.00 94.25 97 LEU A N 1
ATOM 726 C CA . LEU A 1 97 ? -7.050 -3.523 -5.332 1.00 94.25 97 LEU A CA 1
ATOM 727 C C . LEU A 1 97 ? -6.722 -3.197 -3.867 1.00 94.25 97 LEU A C 1
ATOM 729 O O . LEU A 1 97 ? -7.474 -3.575 -2.968 1.00 94.25 97 LEU A O 1
ATOM 733 N N . PHE A 1 98 ? -5.639 -2.451 -3.632 1.00 95.44 98 PHE A N 1
ATOM 734 C CA . 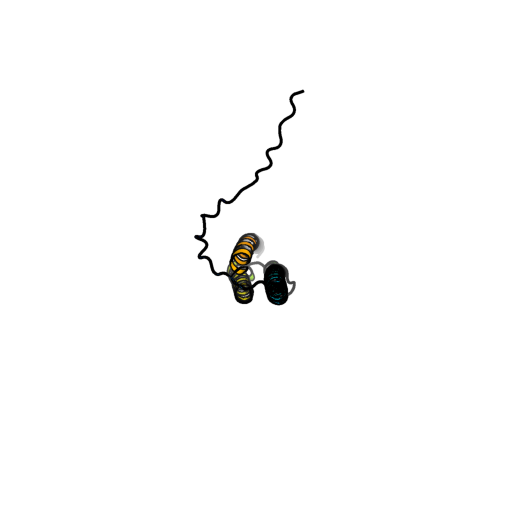PHE A 1 98 ? -5.301 -1.934 -2.306 1.00 95.44 98 PHE A CA 1
ATOM 735 C C . PHE A 1 98 ? -6.423 -1.039 -1.753 1.00 95.44 98 PHE A C 1
ATOM 737 O O . PHE A 1 98 ? -6.888 -1.253 -0.632 1.00 95.44 98 PHE A O 1
ATOM 744 N N . ASP A 1 99 ? -6.889 -0.068 -2.546 1.00 95.62 99 ASP A N 1
ATOM 745 C CA . ASP A 1 99 ? -7.931 0.884 -2.144 1.00 95.62 99 ASP A CA 1
ATOM 746 C C . ASP A 1 99 ? -9.254 0.167 -1.828 1.00 95.62 99 ASP A C 1
ATOM 748 O O . ASP A 1 99 ? -9.902 0.473 -0.825 1.00 95.62 99 ASP A O 1
ATOM 752 N N . ALA A 1 100 ? -9.628 -0.832 -2.631 1.00 95.94 100 ALA A N 1
ATOM 753 C CA . ALA A 1 100 ? -10.812 -1.654 -2.405 1.00 95.94 100 ALA A CA 1
ATOM 754 C C . ALA A 1 100 ? -10.724 -2.418 -1.077 1.00 95.94 100 ALA A C 1
ATOM 756 O O . ALA A 1 100 ? -11.675 -2.397 -0.292 1.00 95.94 100 ALA A O 1
ATOM 757 N N . LYS A 1 101 ? -9.570 -3.032 -0.773 1.00 95.00 101 LYS A N 1
ATOM 758 C CA . LYS A 1 101 ? -9.383 -3.736 0.502 1.00 95.00 101 LYS A CA 1
ATOM 759 C C . LYS A 1 101 ? -9.401 -2.778 1.691 1.00 95.00 101 LYS A C 1
ATOM 761 O O . LYS A 1 101 ? -10.012 -3.087 2.712 1.00 95.00 101 LYS A O 1
ATOM 766 N N . ALA A 1 102 ? -8.779 -1.605 1.566 1.00 94.56 102 ALA A N 1
ATOM 767 C CA . ALA A 1 102 ? -8.842 -0.575 2.599 1.00 94.56 102 ALA A CA 1
ATOM 768 C C . ALA A 1 102 ? -10.294 -0.148 2.872 1.00 94.56 102 ALA A C 1
ATOM 770 O O . ALA A 1 102 ? -10.702 -0.055 4.026 1.00 94.56 102 ALA A O 1
ATOM 771 N N . GLN A 1 103 ? -11.103 0.060 1.833 1.00 95.19 103 GLN A N 1
ATOM 772 C CA . GLN A 1 103 ? -12.518 0.399 1.999 1.00 95.19 103 GLN A CA 1
ATOM 773 C C . GLN A 1 103 ? -13.318 -0.730 2.657 1.00 95.19 103 GLN A C 1
ATOM 775 O O . GLN A 1 103 ? -14.088 -0.459 3.577 1.00 95.19 103 GLN A O 1
ATOM 780 N N . GLU A 1 104 ? -13.109 -1.980 2.242 1.00 95.38 104 GLU A N 1
ATOM 781 C CA . GLU A 1 104 ? -13.753 -3.154 2.844 1.00 95.38 104 GLU A CA 1
ATOM 782 C C . GLU A 1 104 ? -13.474 -3.230 4.353 1.00 95.38 104 GLU A C 1
ATOM 784 O O . GLU A 1 104 ? -14.399 -3.338 5.160 1.00 95.38 104 GLU A O 1
ATOM 789 N N . LEU A 1 105 ? -12.205 -3.088 4.744 1.00 92.38 105 LEU A N 1
ATOM 790 C CA . LEU A 1 105 ? -11.789 -3.090 6.145 1.00 92.38 105 LEU A CA 1
ATOM 791 C C . LEU A 1 105 ? -12.372 -1.894 6.909 1.00 92.38 105 LEU A C 1
ATOM 793 O O . LEU A 1 105 ? -12.878 -2.048 8.017 1.00 92.38 105 LEU A O 1
ATOM 797 N N . ALA A 1 106 ? -12.395 -0.706 6.302 1.00 93.62 106 ALA A N 1
ATOM 798 C CA . ALA A 1 106 ? -12.985 0.486 6.907 1.00 93.62 106 ALA A CA 1
ATOM 799 C C . ALA A 1 106 ? -14.497 0.346 7.175 1.00 93.62 106 ALA A C 1
ATOM 801 O O . ALA A 1 106 ? -15.000 0.914 8.150 1.00 93.62 106 ALA A O 1
ATOM 802 N N . MET A 1 107 ? -15.229 -0.397 6.338 1.00 93.31 107 MET A N 1
ATOM 803 C CA . MET A 1 107 ? -16.659 -0.670 6.539 1.00 93.31 107 MET A CA 1
ATOM 804 C C . MET A 1 107 ? -16.916 -1.610 7.722 1.00 93.31 107 MET A C 1
ATOM 806 O O . MET A 1 107 ? -17.943 -1.478 8.384 1.00 93.31 107 MET A O 1
ATOM 810 N N . GLN A 1 108 ? -15.979 -2.514 8.016 1.00 90.25 108 GLN A N 1
ATOM 811 C CA . GLN A 1 108 ? -16.052 -3.430 9.161 1.00 90.25 108 GLN A CA 1
ATOM 812 C C . GLN A 1 108 ? -15.699 -2.742 10.488 1.00 90.25 108 GLN A C 1
ATOM 814 O O . GLN A 1 108 ? -16.030 -3.248 11.560 1.00 90.25 108 GLN A O 1
ATOM 819 N N . LEU A 1 109 ? -15.048 -1.576 10.427 1.00 90.50 109 LEU A N 1
ATOM 820 C CA . LEU A 1 109 ? -14.663 -0.817 11.607 1.00 90.50 109 LEU A CA 1
ATOM 821 C C . LEU A 1 109 ? -15.798 0.061 12.154 1.00 90.50 109 LEU A C 1
ATOM 823 O O . LEU A 1 109 ? -16.566 0.660 11.386 1.00 90.50 109 LEU A O 1
ATOM 827 N N . PRO A 1 110 ? -15.853 0.222 13.490 1.00 87.69 110 PRO A N 1
ATOM 828 C CA . PRO A 1 110 ? -16.706 1.213 14.126 1.00 87.69 110 PRO A CA 1
ATOM 829 C C . PRO A 1 110 ? -16.283 2.624 13.706 1.00 87.69 110 PRO A C 1
ATOM 831 O O . PRO A 1 110 ? -15.110 2.904 13.450 1.00 87.69 110 PRO A O 1
ATOM 834 N N . GLU A 1 111 ? -17.247 3.540 13.647 1.00 85.62 111 GLU A N 1
ATOM 835 C CA . GLU A 1 111 ? -17.042 4.891 13.108 1.00 85.62 111 GLU A CA 1
ATOM 836 C C . GLU A 1 111 ? -15.965 5.689 13.861 1.00 85.62 111 GLU A C 1
ATOM 838 O O . GLU A 1 111 ? -15.192 6.426 13.248 1.00 85.62 111 GLU A O 1
ATOM 843 N N . SER A 1 112 ? -15.854 5.448 15.172 1.00 83.81 112 SER A N 1
ATOM 844 C CA . SER A 1 112 ? -14.816 5.979 16.064 1.00 83.81 112 SER A CA 1
ATOM 845 C C . SER A 1 112 ? -13.393 5.631 15.612 1.00 83.81 112 SER A C 1
ATOM 847 O O . SER A 1 112 ? -12.486 6.447 15.764 1.00 83.81 112 SER A O 1
ATOM 849 N N . ALA A 1 113 ? -13.187 4.439 15.047 1.00 87.19 113 ALA A N 1
ATOM 850 C CA . ALA A 1 113 ? -11.877 3.936 14.638 1.00 87.19 113 ALA A CA 1
ATOM 851 C C . ALA A 1 113 ? -11.625 4.062 13.126 1.00 87.19 113 ALA A C 1
ATOM 853 O O . ALA A 1 113 ? -10.473 4.116 12.685 1.00 87.19 113 ALA A O 1
ATOM 854 N N . ARG A 1 114 ? -12.696 4.161 12.329 1.00 90.31 114 ARG A N 1
ATOM 855 C CA . ARG A 1 114 ? -12.654 4.232 10.863 1.00 90.31 114 ARG A CA 1
ATOM 856 C C . ARG A 1 114 ? -11.782 5.376 10.346 1.00 90.31 114 ARG A C 1
ATOM 858 O O . ARG A 1 114 ? -10.965 5.162 9.458 1.00 90.31 114 ARG A O 1
ATOM 865 N N . GLN A 1 115 ? -11.931 6.581 10.899 1.00 90.31 115 GLN A N 1
ATOM 866 C CA . GLN A 1 115 ? -11.179 7.760 10.443 1.00 90.31 115 GLN A CA 1
ATOM 867 C C . GLN A 1 115 ? -9.666 7.605 10.653 1.00 90.31 115 GLN A C 1
ATOM 869 O O . GLN A 1 115 ? -8.881 7.920 9.761 1.00 90.31 115 GLN A O 1
ATOM 874 N N . GLY A 1 116 ? -9.253 7.081 11.812 1.00 89.62 116 GLY A N 1
ATOM 875 C CA . GLY A 1 116 ? -7.841 6.825 12.104 1.00 89.62 116 GLY A CA 1
ATOM 876 C C . GLY A 1 116 ? -7.253 5.755 11.184 1.00 89.62 116 GLY A C 1
ATOM 877 O O . GLY A 1 116 ? -6.180 5.951 10.614 1.00 89.62 116 GLY A O 1
ATOM 878 N N . PHE A 1 117 ? -7.998 4.668 10.968 1.00 93.94 117 PHE A N 1
ATOM 879 C CA . PHE A 1 117 ? -7.612 3.620 10.027 1.00 93.94 117 PHE A CA 1
ATOM 880 C C . PHE A 1 117 ? -7.459 4.154 8.595 1.00 93.94 117 PHE A C 1
ATOM 882 O O . PHE A 1 117 ? -6.439 3.902 7.964 1.00 93.94 117 PHE A O 1
ATOM 889 N N . LEU A 1 118 ? -8.412 4.947 8.089 1.00 94.44 118 LEU A N 1
ATOM 890 C CA . LEU A 1 118 ? -8.336 5.511 6.735 1.00 94.44 118 LEU A CA 1
ATOM 891 C C . LEU A 1 118 ? -7.127 6.439 6.550 1.00 94.44 118 LEU A C 1
ATOM 893 O O . LEU A 1 118 ? -6.488 6.408 5.500 1.00 94.44 118 LEU A O 1
ATOM 897 N N . GLN A 1 119 ? -6.759 7.222 7.569 1.00 93.69 119 GLN A N 1
ATOM 898 C CA . GLN A 1 119 ? -5.528 8.018 7.523 1.00 93.69 119 GLN A CA 1
ATOM 899 C C . GLN A 1 119 ? -4.276 7.137 7.434 1.00 93.69 119 GLN A C 1
ATOM 901 O O . GLN A 1 119 ? -3.350 7.452 6.683 1.00 93.69 119 GLN A O 1
ATOM 906 N N . GLN A 1 120 ? -4.241 6.023 8.168 1.00 92.38 120 GLN A N 1
ATOM 907 C CA . GLN A 1 120 ? -3.138 5.066 8.094 1.00 92.38 120 GLN A CA 1
ATOM 908 C C . GLN A 1 120 ? -3.099 4.358 6.731 1.00 92.38 120 GLN A C 1
ATOM 910 O O . GLN A 1 120 ? -2.033 4.259 6.121 1.00 92.38 120 GLN A O 1
ATOM 915 N N . ALA A 1 121 ? -4.255 3.935 6.221 1.00 94.31 121 ALA A N 1
ATOM 916 C CA . ALA A 1 121 ? -4.401 3.329 4.905 1.00 94.31 121 ALA A CA 1
ATOM 917 C C . ALA A 1 121 ? -3.907 4.270 3.800 1.00 94.31 121 ALA A C 1
ATOM 919 O O . ALA A 1 121 ? -3.173 3.844 2.914 1.00 94.31 121 ALA A O 1
ATOM 920 N N . GLN A 1 122 ? -4.209 5.568 3.889 1.00 95.19 122 GLN A N 1
ATOM 921 C CA . GLN A 1 122 ? -3.718 6.568 2.943 1.00 95.19 122 GLN A CA 1
ATOM 922 C C . GLN A 1 122 ? -2.186 6.694 2.961 1.00 95.19 122 GLN A C 1
ATOM 924 O O . GLN A 1 122 ? -1.567 6.837 1.905 1.00 95.19 122 GLN A O 1
ATOM 929 N N . GLN A 1 123 ? -1.548 6.628 4.133 1.00 95.19 123 GLN A N 1
ATOM 930 C CA . GLN A 1 123 ? -0.083 6.637 4.216 1.00 95.19 123 GLN A CA 1
ATOM 931 C C . GLN A 1 123 ? 0.522 5.380 3.583 1.00 95.19 123 GLN A C 1
ATOM 933 O O . GLN A 1 123 ? 1.477 5.478 2.810 1.00 95.19 123 GLN A O 1
ATOM 938 N N . GLN A 1 124 ? -0.058 4.209 3.858 1.00 94.31 124 GLN A N 1
ATOM 939 C CA . GLN A 1 124 ? 0.356 2.953 3.229 1.00 94.31 124 GLN A CA 1
ATOM 940 C C . GLN A 1 124 ? 0.165 2.996 1.710 1.00 94.31 124 GLN A C 1
ATOM 942 O O . GLN A 1 124 ? 1.061 2.592 0.972 1.00 94.31 124 GLN A O 1
ATOM 947 N N . ARG A 1 125 ? -0.939 3.583 1.238 1.00 95.38 125 ARG A N 1
ATOM 948 C CA . ARG A 1 125 ? -1.216 3.795 -0.183 1.00 95.38 125 ARG A CA 1
ATOM 949 C C . ARG A 1 125 ? -0.109 4.582 -0.868 1.00 95.38 125 ARG A C 1
ATOM 951 O O . ARG A 1 125 ? 0.321 4.195 -1.943 1.00 95.38 125 ARG A O 1
ATOM 958 N N . ILE A 1 126 ? 0.364 5.672 -0.260 1.00 95.75 126 ILE A N 1
ATOM 959 C CA . ILE A 1 126 ? 1.445 6.497 -0.827 1.00 95.75 126 ILE A CA 1
ATOM 960 C C . ILE A 1 126 ? 2.731 5.676 -0.986 1.00 95.75 126 ILE A C 1
ATOM 962 O O . ILE A 1 126 ? 3.414 5.774 -2.005 1.00 95.75 126 ILE A O 1
ATOM 966 N N . GLN A 1 127 ? 3.062 4.849 0.008 1.00 94.06 127 GLN A N 1
ATOM 967 C CA . GLN A 1 127 ? 4.226 3.965 -0.074 1.00 94.06 127 GLN A CA 1
ATOM 968 C C . GLN A 1 127 ? 4.039 2.900 -1.159 1.00 94.06 127 GLN A C 1
ATOM 970 O O . GLN A 1 127 ? 4.957 2.649 -1.940 1.00 94.06 127 GLN A O 1
ATOM 975 N N . PHE A 1 128 ? 2.841 2.321 -1.240 1.00 94.56 128 PHE A N 1
ATOM 976 C CA . PHE A 1 128 ? 2.474 1.325 -2.238 1.00 94.56 128 PHE A CA 1
ATOM 977 C C . PHE A 1 128 ? 2.583 1.885 -3.661 1.00 94.56 128 PHE A C 1
ATOM 979 O O . PHE A 1 128 ? 3.290 1.320 -4.493 1.00 94.56 128 PHE A O 1
ATOM 986 N N . THR A 1 129 ? 1.955 3.032 -3.937 1.00 94.25 129 THR A N 1
ATOM 987 C CA . THR A 1 129 ? 1.966 3.664 -5.265 1.00 94.25 129 THR A CA 1
ATOM 988 C C . THR A 1 129 ? 3.361 4.124 -5.670 1.00 94.25 129 THR A C 1
ATOM 990 O O . THR A 1 129 ? 3.728 4.004 -6.835 1.00 94.25 129 THR A O 1
ATOM 993 N N . SER A 1 130 ? 4.163 4.613 -4.721 1.00 94.75 130 SER A N 1
ATOM 994 C CA . SER A 1 130 ? 5.560 4.984 -4.963 1.00 94.75 130 SER A CA 1
ATOM 995 C C . SER A 1 130 ? 6.398 3.779 -5.400 1.00 94.75 130 SER A C 1
ATOM 997 O O . SER A 1 130 ? 7.139 3.863 -6.379 1.00 94.75 130 SER A O 1
ATOM 999 N N . GLN A 1 131 ? 6.258 2.638 -4.718 1.00 93.44 131 GLN A N 1
ATOM 1000 C CA . GLN A 1 131 ? 6.959 1.404 -5.089 1.00 93.44 131 GLN A CA 1
ATOM 1001 C C . GLN A 1 131 ? 6.486 0.869 -6.441 1.00 93.44 131 GLN A C 1
ATOM 1003 O O . GLN A 1 131 ? 7.314 0.576 -7.303 1.00 93.44 131 GLN A O 1
ATOM 1008 N N . ALA A 1 132 ? 5.169 0.823 -6.649 1.00 91.94 132 ALA A N 1
ATOM 1009 C CA . ALA A 1 132 ? 4.560 0.412 -7.905 1.00 91.94 132 ALA A CA 1
ATOM 1010 C C . ALA A 1 132 ? 5.061 1.251 -9.089 1.00 91.94 132 ALA A C 1
ATOM 1012 O O . ALA A 1 132 ? 5.526 0.700 -10.084 1.00 91.94 132 ALA A O 1
ATOM 1013 N N . GLY A 1 133 ? 5.044 2.581 -8.952 1.00 92.19 133 GLY A N 1
ATOM 1014 C CA . GLY A 1 133 ? 5.497 3.498 -9.995 1.00 92.19 133 GLY A CA 1
ATOM 1015 C C . GLY A 1 133 ? 6.993 3.381 -10.285 1.00 92.19 133 GLY A C 1
ATOM 1016 O O . GLY A 1 133 ? 7.396 3.397 -11.444 1.00 92.19 133 GLY A O 1
ATOM 1017 N N . ARG A 1 134 ? 7.836 3.206 -9.258 1.00 93.19 134 ARG A N 1
ATOM 1018 C CA . ARG A 1 134 ? 9.279 2.977 -9.459 1.00 93.19 134 ARG A CA 1
ATOM 1019 C C . ARG A 1 134 ? 9.554 1.683 -10.219 1.00 93.19 134 ARG A C 1
ATOM 1021 O O . ARG A 1 134 ? 10.400 1.687 -11.110 1.00 93.19 134 ARG A O 1
ATOM 1028 N N . HIS A 1 135 ? 8.856 0.599 -9.874 1.00 93.62 135 HIS A N 1
ATOM 1029 C CA . HIS A 1 135 ? 8.992 -0.677 -10.578 1.00 93.62 135 HIS A CA 1
ATOM 1030 C C . HIS A 1 135 ? 8.549 -0.551 -12.031 1.00 93.62 135 HIS A C 1
ATOM 1032 O O . HIS A 1 135 ? 9.288 -0.936 -12.930 1.00 93.62 135 HIS A O 1
ATOM 1038 N N . GLU A 1 136 ? 7.395 0.069 -12.269 1.00 90.44 136 GLU A N 1
ATOM 1039 C CA . GLU A 1 136 ? 6.877 0.310 -13.614 1.00 90.44 136 GLU A CA 1
ATOM 1040 C C . GLU A 1 136 ? 7.865 1.105 -14.482 1.00 90.44 136 GLU A C 1
ATOM 1042 O O . GLU A 1 136 ? 8.168 0.687 -15.598 1.00 90.44 136 GLU A O 1
ATOM 1047 N N . ILE A 1 137 ? 8.441 2.190 -13.952 1.00 90.88 137 ILE A N 1
ATOM 1048 C CA . ILE A 1 137 ? 9.472 2.982 -14.644 1.00 90.88 137 ILE A CA 1
ATOM 1049 C C . ILE A 1 137 ? 10.721 2.137 -14.924 1.00 90.88 137 ILE A C 1
ATOM 1051 O O . ILE A 1 137 ? 11.272 2.195 -16.020 1.00 90.88 137 ILE A O 1
ATOM 1055 N N . GLY A 1 138 ? 11.170 1.329 -13.960 1.00 90.38 138 GLY A N 1
ATOM 1056 C CA . GLY A 1 138 ? 12.313 0.435 -14.155 1.00 90.38 138 GLY A CA 1
ATOM 1057 C C . GLY A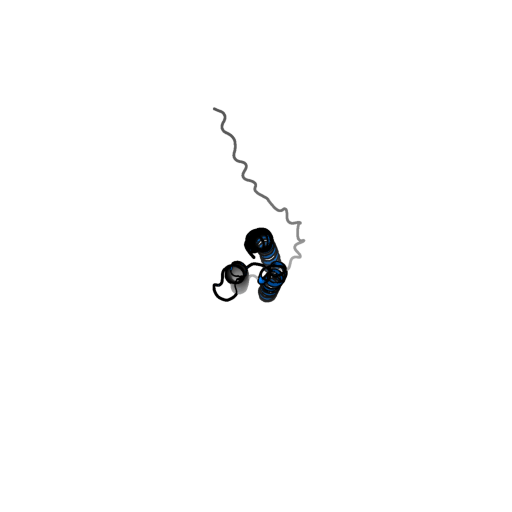 1 138 ? 12.073 -0.586 -15.271 1.00 90.38 138 GLY A C 1
ATOM 1058 O O . GLY A 1 138 ? 12.949 -0.810 -16.104 1.00 90.38 138 GLY A O 1
ATOM 1059 N N . GLN A 1 139 ? 10.870 -1.159 -15.327 1.00 90.00 139 GLN A N 1
ATOM 1060 C CA . GLN A 1 139 ? 10.471 -2.098 -16.377 1.00 90.00 139 GLN A CA 1
ATOM 1061 C C . GLN A 1 139 ? 10.314 -1.422 -17.740 1.00 90.00 139 GLN A C 1
ATOM 1063 O O . GLN A 1 139 ? 10.674 -2.024 -18.752 1.00 90.00 139 GLN A O 1
ATOM 1068 N N . LEU A 1 140 ? 9.819 -0.181 -17.776 1.00 87.19 140 LEU A N 1
ATOM 1069 C CA . LEU A 1 140 ? 9.760 0.621 -18.996 1.00 87.19 140 LEU A CA 1
ATOM 1070 C C . LEU A 1 140 ? 11.165 0.854 -19.560 1.00 87.19 140 LEU A C 1
ATOM 1072 O O . LEU A 1 140 ? 11.418 0.513 -20.712 1.00 87.19 140 LEU A O 1
ATOM 1076 N N . ASN A 1 141 ? 12.087 1.344 -18.729 1.00 86.62 141 ASN A N 1
ATOM 1077 C CA . ASN A 1 141 ? 13.464 1.618 -19.141 1.00 86.62 141 ASN A CA 1
ATOM 1078 C C . ASN A 1 141 ? 14.161 0.347 -19.654 1.00 86.62 141 ASN A C 1
ATOM 1080 O O . ASN A 1 141 ? 14.746 0.358 -20.733 1.00 86.62 141 ASN A O 1
ATOM 1084 N N . ALA A 1 142 ? 14.043 -0.774 -18.930 1.00 85.50 142 ALA A N 1
ATOM 1085 C CA . ALA A 1 142 ? 14.630 -2.052 -19.344 1.00 85.50 142 ALA A CA 1
ATOM 1086 C C . ALA A 1 142 ? 14.036 -2.574 -20.665 1.00 85.50 142 ALA A C 1
ATOM 1088 O O . ALA A 1 142 ? 14.743 -3.146 -21.498 1.00 85.50 142 ALA A O 1
ATOM 1089 N N . TYR A 1 143 ? 12.733 -2.368 -20.872 1.00 84.88 143 TYR A N 1
ATOM 1090 C CA . TYR A 1 143 ? 12.069 -2.718 -22.122 1.00 84.88 143 TYR A CA 1
ATOM 1091 C C . TYR A 1 143 ? 12.577 -1.863 -23.293 1.00 84.88 143 TYR A C 1
ATOM 1093 O O . TYR A 1 143 ? 12.874 -2.404 -24.358 1.00 84.88 143 TYR A O 1
ATOM 1101 N N . GLU A 1 144 ? 12.718 -0.550 -23.104 1.00 81.69 144 GLU A N 1
ATOM 1102 C CA . GLU A 1 144 ? 13.231 0.372 -24.125 1.00 81.69 144 GLU A CA 1
ATOM 1103 C C . GLU A 1 144 ? 14.704 0.099 -24.475 1.00 81.69 144 GLU A C 1
ATOM 1105 O O . GLU A 1 144 ? 15.049 0.016 -25.658 1.00 81.69 144 GLU A O 1
ATOM 1110 N N . GLU A 1 145 ? 15.561 -0.126 -23.474 1.00 80.75 145 GLU A N 1
ATOM 1111 C CA . GLU A 1 145 ? 16.975 -0.476 -23.666 1.00 80.75 145 GLU A CA 1
ATOM 1112 C C . GLU A 1 145 ? 17.143 -1.786 -24.449 1.00 80.75 145 GLU A C 1
ATOM 1114 O O . GLU A 1 145 ? 17.926 -1.849 -25.403 1.00 80.75 145 GLU A O 1
ATOM 1119 N N . GLY A 1 146 ? 16.365 -2.819 -24.108 1.00 74.50 146 GLY A N 1
ATOM 1120 C CA . GLY A 1 146 ? 16.389 -4.098 -24.818 1.00 74.50 146 GLY A CA 1
ATOM 1121 C C . GLY A 1 146 ? 15.999 -3.963 -26.294 1.00 74.50 146 GLY A C 1
ATOM 1122 O O . GLY A 1 146 ? 16.652 -4.539 -27.168 1.00 74.50 146 GLY A O 1
ATOM 1123 N N . GLN A 1 147 ? 14.980 -3.153 -26.598 1.00 73.12 147 GLN A N 1
ATOM 1124 C CA . GLN A 1 147 ? 14.547 -2.900 -27.977 1.00 73.12 147 GLN A CA 1
ATOM 1125 C C . GLN A 1 147 ? 15.586 -2.107 -28.776 1.00 73.12 147 GLN A C 1
ATOM 1127 O O . GLN A 1 147 ? 15.845 -2.398 -29.951 1.00 73.12 147 GLN A O 1
ATOM 1132 N N . PHE A 1 148 ? 16.229 -1.128 -28.139 1.00 71.88 148 PHE A N 1
ATOM 1133 C CA . PHE A 1 148 ? 17.300 -0.363 -28.764 1.00 71.88 148 PHE A CA 1
ATOM 1134 C C . PHE A 1 148 ? 18.499 -1.259 -29.107 1.00 71.88 148 PHE A C 1
ATOM 1136 O O . PHE A 1 148 ? 18.994 -1.240 -30.238 1.00 71.88 148 PHE A O 1
ATOM 1143 N N . GLN A 1 149 ? 18.922 -2.119 -28.178 1.00 68.12 149 GLN A N 1
ATOM 1144 C CA . GLN A 1 149 ? 20.056 -3.019 -28.383 1.00 68.12 149 GLN A CA 1
ATOM 1145 C C . GLN A 1 149 ? 19.764 -4.117 -29.421 1.00 68.12 149 GLN A C 1
ATOM 1147 O O . GLN A 1 149 ? 20.632 -4.444 -30.239 1.00 68.12 149 GLN A O 1
ATOM 1152 N N . ALA A 1 150 ? 18.529 -4.625 -29.469 1.00 67.19 150 ALA A N 1
ATOM 1153 C CA . ALA A 1 150 ? 18.074 -5.527 -30.526 1.00 67.19 150 ALA A CA 1
ATOM 1154 C C . ALA A 1 150 ? 18.106 -4.854 -31.910 1.00 67.19 150 ALA A C 1
ATOM 1156 O O . ALA A 1 150 ? 18.549 -5.466 -32.886 1.00 67.19 150 ALA A O 1
ATOM 1157 N N . THR A 1 151 ? 17.717 -3.578 -31.999 1.00 69.12 151 THR A N 1
ATOM 1158 C CA . THR A 1 151 ? 17.755 -2.802 -33.250 1.00 69.12 151 THR A CA 1
ATOM 1159 C C . THR A 1 151 ? 19.190 -2.574 -33.729 1.00 69.12 151 THR A C 1
ATOM 1161 O O . THR A 1 151 ? 19.485 -2.771 -34.909 1.00 69.12 151 THR A O 1
ATOM 1164 N N . LEU A 1 152 ? 20.111 -2.232 -32.822 1.00 68.50 152 LEU A N 1
ATOM 1165 C CA . LEU A 1 152 ? 21.532 -2.081 -33.150 1.00 68.50 152 LEU A CA 1
ATOM 1166 C C . LEU A 1 152 ? 22.166 -3.401 -33.608 1.00 68.50 152 LEU A C 1
ATOM 1168 O O . LEU A 1 152 ? 22.892 -3.418 -34.601 1.00 68.50 152 LEU A O 1
ATOM 1172 N N . THR A 1 153 ? 21.860 -4.508 -32.930 1.00 68.12 153 THR A N 1
ATOM 1173 C CA . THR A 1 153 ? 22.395 -5.837 -33.270 1.00 68.12 153 THR A CA 1
ATOM 1174 C C . THR A 1 153 ? 21.855 -6.329 -34.611 1.00 68.12 153 THR A C 1
ATOM 1176 O O . THR A 1 153 ? 22.624 -6.779 -35.460 1.00 68.12 153 THR A O 1
ATOM 1179 N N . THR A 1 154 ? 20.552 -6.169 -34.847 1.00 65.44 154 THR A N 1
ATOM 1180 C CA . THR A 1 154 ? 19.902 -6.534 -36.116 1.00 65.44 154 THR A CA 1
ATOM 1181 C C . THR A 1 154 ? 20.417 -5.666 -37.267 1.00 65.44 154 THR A C 1
ATOM 1183 O O . THR A 1 154 ? 20.733 -6.169 -38.346 1.00 65.44 154 THR A O 1
ATOM 1186 N N . GLY A 1 155 ? 20.574 -4.358 -37.038 1.00 61.38 155 GLY A N 1
ATOM 1187 C CA . GLY A 1 155 ? 21.158 -3.434 -38.009 1.00 61.38 155 GLY A CA 1
ATOM 1188 C C . GLY A 1 155 ? 22.625 -3.743 -38.323 1.00 61.38 155 GLY A C 1
ATOM 1189 O O . GLY A 1 155 ? 23.036 -3.642 -39.478 1.00 61.38 155 GLY A O 1
ATOM 1190 N N . ALA A 1 156 ? 23.411 -4.167 -37.330 1.00 59.22 156 ALA A N 1
ATOM 1191 C CA . ALA A 1 156 ? 24.788 -4.609 -37.529 1.00 59.22 156 ALA A CA 1
ATOM 1192 C C . ALA A 1 156 ? 24.852 -5.932 -38.313 1.00 59.22 156 ALA A C 1
ATOM 1194 O O . ALA A 1 156 ? 25.553 -6.003 -39.321 1.00 59.22 156 ALA A O 1
ATOM 1195 N N . GLN A 1 157 ? 24.079 -6.954 -37.931 1.00 57.22 157 GLN A N 1
ATOM 1196 C CA . GLN A 1 157 ? 24.040 -8.246 -38.634 1.00 57.22 157 GLN A CA 1
ATOM 1197 C C . GLN A 1 157 ? 23.601 -8.109 -40.098 1.00 57.22 157 GLN A C 1
ATOM 1199 O O . GLN A 1 157 ? 24.242 -8.683 -40.978 1.00 57.22 157 GLN A O 1
ATOM 1204 N N . ASN A 1 158 ? 22.588 -7.288 -40.389 1.00 56.91 158 ASN A N 1
ATOM 1205 C CA . ASN A 1 158 ? 22.158 -7.033 -41.767 1.00 56.91 158 ASN A CA 1
ATOM 1206 C C . ASN A 1 158 ? 23.227 -6.316 -42.607 1.00 56.91 158 ASN A C 1
ATOM 1208 O O . ASN A 1 158 ? 23.291 -6.520 -43.819 1.00 56.91 158 ASN A O 1
ATOM 1212 N N . ARG A 1 159 ? 24.090 -5.499 -41.987 1.00 54.22 159 ARG A N 1
ATOM 1213 C CA . ARG A 1 159 ? 25.184 -4.820 -42.696 1.00 54.22 159 ARG A CA 1
ATOM 1214 C C . ARG A 1 159 ? 26.425 -5.686 -42.888 1.00 54.22 159 ARG A C 1
ATOM 1216 O O . ARG A 1 159 ? 27.086 -5.520 -43.904 1.00 54.22 159 ARG A O 1
ATOM 1223 N N . PHE A 1 160 ? 26.720 -6.629 -41.994 1.00 53.84 160 PHE A N 1
ATOM 1224 C CA . PHE A 1 160 ? 27.856 -7.549 -42.163 1.00 53.84 160 PHE A CA 1
ATOM 1225 C C . PHE A 1 160 ? 27.510 -8.822 -42.957 1.00 53.84 160 PHE A C 1
ATOM 1227 O O . PHE A 1 160 ? 28.394 -9.402 -43.581 1.00 53.84 160 PHE A O 1
ATOM 1234 N N . GLY A 1 161 ? 26.237 -9.234 -43.001 1.00 51.19 161 GLY A N 1
ATOM 1235 C CA . GLY A 1 161 ? 25.778 -10.389 -43.786 1.00 51.19 161 GLY A CA 1
ATOM 1236 C C . GLY A 1 161 ? 25.686 -10.152 -45.300 1.00 51.19 161 GLY A C 1
ATOM 1237 O O . GLY A 1 161 ? 25.736 -11.109 -46.066 1.00 51.19 161 GLY A O 1
ATOM 1238 N N . ASN A 1 162 ? 25.603 -8.892 -45.743 1.00 50.88 162 ASN A N 1
ATOM 1239 C CA . ASN A 1 162 ? 25.497 -8.517 -47.163 1.00 50.88 162 ASN A CA 1
ATOM 1240 C C . ASN A 1 162 ? 26.837 -8.149 -47.829 1.00 50.88 162 ASN A C 1
ATOM 1242 O O . ASN A 1 162 ? 26.841 -7.734 -48.982 1.00 50.88 162 ASN A O 1
ATOM 1246 N N . VAL A 1 163 ? 27.971 -8.288 -47.133 1.00 54.41 163 VAL A N 1
ATOM 1247 C CA . VAL A 1 163 ? 29.308 -7.975 -47.687 1.00 54.41 163 VAL A CA 1
ATOM 1248 C C . VAL A 1 163 ? 30.001 -9.217 -48.281 1.00 54.41 163 VAL A C 1
ATOM 1250 O O . VAL A 1 163 ? 31.037 -9.092 -48.922 1.00 54.41 163 VAL A O 1
ATOM 1253 N N . TRP A 1 164 ? 29.414 -10.413 -48.137 1.00 51.16 164 TRP A N 1
ATOM 1254 C CA . TRP A 1 164 ? 29.992 -11.682 -48.615 1.00 51.16 164 TRP A CA 1
ATOM 1255 C C . TRP A 1 164 ? 29.043 -12.527 -49.490 1.00 51.16 164 TRP A C 1
ATOM 1257 O O . TRP A 1 164 ? 29.068 -13.756 -49.417 1.00 51.16 164 TRP A O 1
ATOM 1267 N N . ARG A 1 165 ? 28.206 -11.900 -50.323 1.00 44.84 165 ARG A N 1
ATOM 1268 C CA . ARG A 1 165 ? 27.499 -12.589 -51.418 1.00 44.84 165 ARG A CA 1
ATOM 1269 C C . ARG A 1 165 ? 27.766 -11.928 -52.755 1.00 44.84 165 ARG A C 1
ATOM 1271 O O . ARG A 1 165 ? 27.847 -10.682 -52.770 1.00 44.84 165 ARG A O 1
#

Solvent-accessible surface area (backbone atoms only — not comparable to full-atom values): 9565 Å² total; per-residue (Å²): 134,91,82,82,84,83,81,79,84,76,80,79,77,85,74,76,85,75,81,78,76,86,73,87,72,80,94,47,77,71,60,58,54,53,53,56,52,48,53,51,51,52,52,51,51,54,48,52,49,52,51,48,43,53,49,52,40,51,49,41,54,49,54,47,51,50,49,51,46,42,52,38,64,30,90,89,78,8,55,73,72,42,54,33,79,70,20,54,74,40,41,61,56,55,46,49,55,49,51,51,51,46,51,55,44,42,71,76,39,54,76,90,37,25,61,62,44,51,55,51,47,53,55,50,46,53,54,51,49,51,52,34,48,52,51,32,52,53,24,48,51,54,44,52,53,51,52,52,52,51,50,54,50,52,54,46,50,61,60,64,65,65,75,79,118

Radius of gyration: 32.1 Å; Cα contacts (8 Å, |Δi|>4): 89; chains: 1; bounding box: 65×44×104 Å

Organism: Klebsiella pneumoniae (NCBI:txid573)

Secondary structure (DSSP, 8-state):
-PPPPP----------------------HHHHHHHHHHHHHHHHHHHHHHHHHHHHHHHHHHHHHHHHHHHHH-TTT-GGG--GGGTTTHHHHHHHHHHHHHHHHHHHS-HHHHHHHHHHHHHHHHHHHHHHHHHHHHHHHHHHHHHHHHHHHHHHHHHHHTS--

=== Feature glossary ===
Each block in this record encodes a different view of the same protein. In brief:

Predicted aligned error. PAE(i, j) answers: if I align the predicted and true structures on residue i, how far off (in Å) do I expect residue j to be? A block-diagonal PAE matrix with low values on the blocks and high values off-diagonal is the signature of a multi-domain protein with confidently predicted domains but uncertain inter-domain orientation.

Contact-map, Ramachandran, and PAE plots. Plot images: a contact map (which residues are close in 3D, as an N×N binary image), a Ramachandran scatter (backbone torsion angles, revealing secondary-structure composition at a glance), and — for AlphaFold structures — a PAE heatmap (pairwise prediction confidence).

Backbone torsions (φ/ψ). φ (phi) and ψ (psi) are the two rotatable backbone dihedrals per residue: φ is the C(i-1)–N–Cα–C torsion, ψ is the N–Cα–C–N(i+1) torsion, both in degrees on (−180°, 180°]. α-helical residues cluster near (−60°, −45°); β-strand residues near (−120°, +130°). A Ramachandran plot is simply a scatter of (φ, ψ) for every residue.

Foldseek 3Di. A 3Di character summarizes, for each residue, the relative orientation of the Cα frame of its nearest spatial neighbor. Because it encodes fold topology rather than chemistry, 3Di alignments detect remote structural similarity that sequence alignment misses.

Radius of gyration, Cα contacts, bounding box. Three whole-structure scalars: the radius of gyration (RMS distance of Cα from centroid, in Å), the count of Cα–Cα contacts (pairs closer than 8 Å and 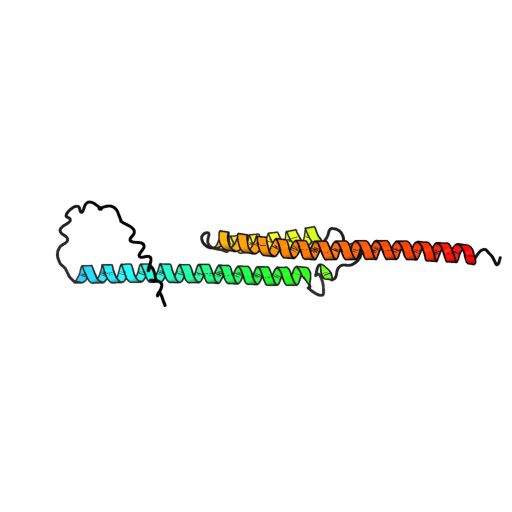separated by more than four residues in sequence — i.e. tertiary, not local, contacts), and the bounding-box dimensions. Together they distinguish compact globular folds from extended fibres or disordered chains.

Sequence. Sequence gives the chain of amino acids in standard one-letter code (A=alanine, C=cysteine, …, Y=tyrosine), read N→C. It is the only feature that is directly encoded by the gene; all structural features are derived from the folded form of this sequence.

mmCIF coordinates. Atomic coordinates in PDBx/mmCIF format — the same representation the Protein Data Bank distributes. Each line of the _atom_site loop places one backbone atom in Cartesian space (units: ångströms, origin: arbitrary).

Secondary structure (3-state, P-SEA). Three-state secondary structure (P-SEA) collapses the eight DSSP classes into helix (a), strand (b), and coil (c). P-SEA assigns these from Cα geometry alone — distances and angles — without requiring backbone oxygens, so it works on any Cα trace.

InterPro / GO / CATH / organism. Functional annotations link the protein to curated databases. InterPro entries identify conserved domains and families by matching the sequence against member-database signatures (Pfam, PROSITE, CDD, …). Gene Ontology (GO) terms describe molecular function, biological process, and cellular component in a controlled vocabulary. CATH places the structure in a hierarchical fold classification (Class/Architecture/Topology/Homologous-superfamily). The organism is the source species.

B-factor. B-factor (Debye–Waller factor) reflects atomic displacement in the crystal lattice. It is an experimental observable (units Å²), not a prediction; low values mean the atom is pinned down, high values mean it moves or is heterogeneous across the crystal.

Rendered structure images. Structure images are PyMOL renders from six orthogonal camera directions. Cartoon representation draws helices as coils and strands as arrows; sticks shows the backbone as bonds; surface shows the solvent-excluded envelope. Rainbow coloring maps sequence position to hue (blue→red, N→C); chain coloring assigns a distinct color per polypeptide.

Solvent-accessible surface area. Solvent-accessible surface area (SASA) is the area in Å² traced out by the centre of a 1.4 Å probe sphere (a water molecule) rolled over the protein's van der Waals surface (Shrak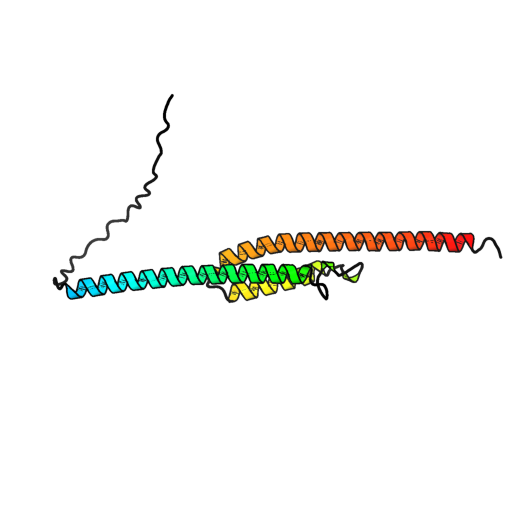e–Rupley / Lee–Richards construction). Buried residues have near-zero SASA; fully exposed residues can exceed 200 Å². The total SASA scales roughly with the number of surface residues.

Secondary structure (8-state, DSSP). The SS8 string is DSSP's per-residue secondary-structure call. α-helix (H) means an i→i+4 H-bond ladder; β-strand (E) means the residue participates in a β-sheet; 3₁₀ (G) and π (I) are tighter and wider helices; T/S are turns/bends; '-' is loop.

pLDDT. For AlphaFold models, the B-factor field carries pLDDT — the model's own estimate of local accuracy on a 0–100 scale. Regions with pLDDT<50 should be treated as essentially unmodeled; they often correspond to intrinsically disordered segments.

Nearest PDB structures. Nearest PDB neighbors are the top structural matches found by Foldseek when searching this structure against the entire Protein Data Bank. Each hit reports a TM-score (0 to 1; >0.5 almost always implies the same fold) and an E-value. These are *structural* homologs — they may share no detectable sequence similarity.